Protein AF-A0A7X6PFR9-F1 (afdb_monomer)

F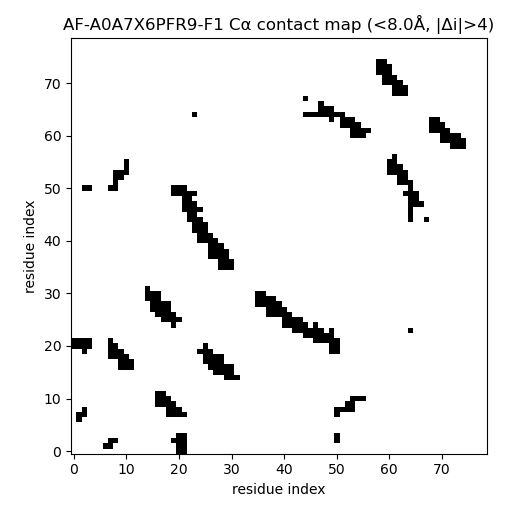oldseek 3Di:
DAQPVPQAAWDDDDQWIWGARQQGWTWIWGHDPPDTHTPDIDRDDRRAQQRDYWDDDPQWIWGDHPPDIDIDGNDDPPD

Secondary structure (DSSP, 8-state):
----SSS--EEEETTEEEEE-TT-EEEEEEE-SS-EEEEEEEE-S--TTTTSPPEEETTEEEEE-SS-EEEEE-S----

Mean predicted aligned error: 5.03 Å

Sequence (79 aa):
NRYGRGLGPYVVKEDKMFLMDDDANLFLFRLDEASASLIGRYNILDGIEAWGPMAIAGNYLILRDARNLVCLMIGKNTS

Radius of gyration: 12.42 Å; Cα contacts (8 Å, |Δi|>4): 167; chains: 1; bounding box: 29×23×37 Å

Solvent-accessible surface area (backbone atoms only — not comparable to full-atom values): 4586 Å² total; per-residue (Å²): 139,60,28,58,103,59,76,22,31,64,51,76,58,91,53,35,37,42,36,29,25,36,60,22,38,40,36,34,26,42,48,56,100,90,49,73,46,81,76,46,76,44,80,79,54,93,15,56,70,14,51,52,76,64,49,76,59,93,46,30,40,36,42,39,40,74,86,49,77,50,78,43,84,72,53,84,82,86,124

Nearest PDB structures (foldseek):
  8qpv-assembly1_B  TM=8.187E-01  e=1.425E-01  Escherichia coli
  6lys-assembly1_B  TM=7.826E-01  e=1.591E-01  Escherichia coli K-12
  8snb-assembly1_4A  TM=8.306E-01  e=6.313E-01  Strongylocentrotus purpuratus
  8f5p-assembly1_F  TM=5.641E-01  e=7.448E-01  Leishmania tarentolae
  8iyj-assembly1_f  TM=7.998E-01  e=4.114E+00  Mus musculus

pLDDT: mean 87.56, std 13.11, range [49.47, 97.5]

Structure (mmCIF, N/CA/C/O backbone):
data_AF-A0A7X6PFR9-F1
#
_entry.id   AF-A0A7X6PFR9-F1
#
loop_
_atom_site.group_PDB
_atom_site.id
_atom_site.type_symbol
_atom_site.label_atom_id
_atom_site.label_alt_id
_atom_site.label_comp_id
_atom_site.label_asym_id
_atom_site.label_entity_id
_atom_site.label_seq_id
_atom_site.pdbx_PDB_ins_code
_atom_site.Cartn_x
_atom_site.Cartn_y
_atom_site.Cartn_z
_atom_site.occupancy
_atom_site.B_iso_or_equiv
_atom_site.auth_seq_id
_atom_site.auth_comp_id
_atom_site.auth_asym_id
_atom_site.auth_atom_id
_atom_site.pdbx_PDB_model_num
ATOM 1 N N . ASN A 1 1 ? -1.892 11.760 -9.122 1.00 51.00 1 ASN A N 1
ATOM 2 C CA . ASN A 1 1 ? -1.680 10.360 -8.704 1.00 51.00 1 ASN A CA 1
ATOM 3 C C . ASN A 1 1 ? -2.623 9.496 -9.513 1.00 51.00 1 ASN A C 1
ATOM 5 O O . ASN A 1 1 ? -3.835 9.670 -9.397 1.00 51.00 1 ASN A O 1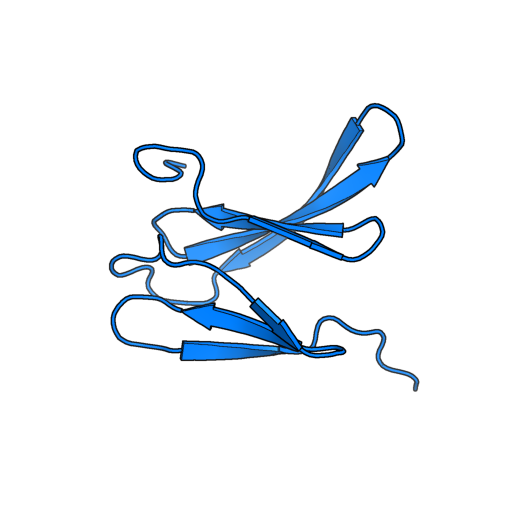
ATOM 9 N N . ARG A 1 2 ? -2.079 8.671 -10.409 1.00 49.47 2 ARG A N 1
ATOM 10 C CA . ARG A 1 2 ? -2.835 7.681 -11.178 1.00 49.47 2 ARG A CA 1
ATOM 11 C C . ARG A 1 2 ? -2.517 6.326 -10.550 1.00 49.47 2 ARG A C 1
ATOM 13 O O . ARG A 1 2 ? -1.372 6.060 -10.211 1.00 49.47 2 ARG A O 1
ATOM 20 N N . TYR A 1 3 ? -3.559 5.560 -10.276 1.00 57.09 3 TYR A N 1
ATOM 21 C CA . TYR A 1 3 ? -3.472 4.273 -9.604 1.00 57.09 3 TYR A CA 1
ATOM 22 C C . TYR A 1 3 ? -3.964 3.234 -10.618 1.00 57.09 3 TYR A C 1
ATOM 24 O O . TYR A 1 3 ? -5.131 2.859 -10.565 1.00 57.09 3 TYR A O 1
ATOM 32 N N . GLY A 1 4 ? -3.145 2.865 -11.603 1.00 54.94 4 GLY A N 1
ATOM 33 C CA . GLY A 1 4 ? -3.457 1.910 -12.666 1.00 54.94 4 GLY A CA 1
ATOM 34 C C . GLY A 1 4 ? -4.711 2.239 -13.489 1.00 54.94 4 GLY A C 1
ATOM 35 O O . GLY A 1 4 ? -5.411 3.230 -13.285 1.00 54.94 4 GLY A O 1
ATOM 36 N N . ARG A 1 5 ? -5.068 1.369 -14.445 1.00 56.91 5 ARG A N 1
ATOM 37 C CA . ARG A 1 5 ? -6.416 1.380 -15.069 1.00 56.91 5 ARG A CA 1
ATOM 38 C C . ARG A 1 5 ? -7.516 0.828 -14.143 1.00 56.91 5 ARG A C 1
ATOM 40 O O . ARG A 1 5 ? -8.663 0.695 -14.555 1.00 56.91 5 ARG A O 1
ATOM 47 N N . GLY A 1 6 ? -7.158 0.544 -12.902 1.00 56.06 6 GLY A N 1
ATOM 48 C CA . GLY A 1 6 ? -7.994 0.181 -11.775 1.00 56.06 6 GLY A CA 1
ATOM 49 C C . GLY A 1 6 ? -7.098 0.342 -10.556 1.00 56.06 6 GLY A C 1
ATOM 50 O O . GLY A 1 6 ? -5.980 -0.163 -10.598 1.00 56.06 6 GLY A O 1
ATOM 51 N N . LEU A 1 7 ? -7.570 1.119 -9.577 1.00 61.72 7 LEU A N 1
ATOM 52 C CA . LEU A 1 7 ? -6.942 1.459 -8.295 1.00 61.72 7 LEU A CA 1
ATOM 53 C C . LEU A 1 7 ? -5.735 0.557 -7.995 1.00 61.72 7 LEU A C 1
ATOM 55 O O . LEU A 1 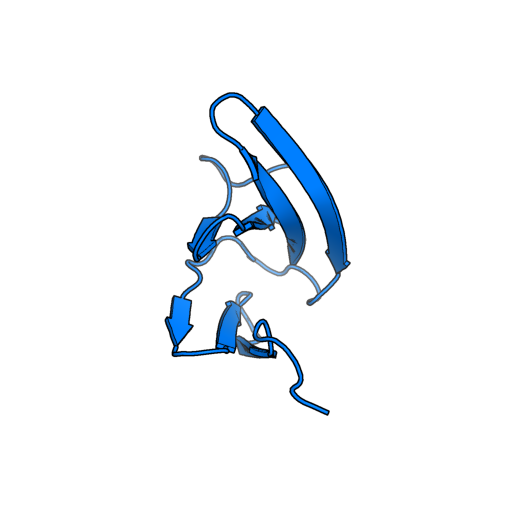7 ? -5.920 -0.609 -7.657 1.00 61.72 7 LEU A O 1
ATOM 59 N N . GLY A 1 8 ? -4.535 1.091 -8.227 1.00 73.19 8 GLY A N 1
ATOM 60 C CA . GLY A 1 8 ? -3.225 0.502 -7.957 1.00 73.19 8 GLY A CA 1
ATOM 61 C C . GLY A 1 8 ? -3.206 -0.370 -6.700 1.00 73.19 8 GLY A C 1
ATOM 62 O O . GLY A 1 8 ? -4.032 -0.202 -5.798 1.00 73.19 8 GLY A O 1
ATOM 63 N N . PRO A 1 9 ? -2.310 -1.361 -6.662 1.00 88.94 9 PRO A N 1
ATOM 64 C CA . PRO A 1 9 ? -2.424 -2.490 -5.755 1.00 88.94 9 PRO A CA 1
ATOM 65 C C . PRO A 1 9 ? -2.518 -2.002 -4.309 1.00 88.94 9 PRO A C 1
ATOM 67 O O . PRO A 1 9 ? -1.799 -1.090 -3.891 1.00 88.94 9 PRO A O 1
ATOM 70 N N . TYR A 1 10 ? -3.401 -2.632 -3.538 1.00 93.25 10 TYR A N 1
ATOM 71 C CA . TYR A 1 10 ? -3.490 -2.410 -2.105 1.00 93.25 10 TYR A CA 1
ATOM 72 C C . TYR A 1 10 ? -3.516 -3.730 -1.343 1.00 93.25 10 TYR A C 1
ATOM 74 O O . TYR A 1 10 ? -3.944 -4.764 -1.856 1.00 93.25 10 TYR A O 1
ATOM 82 N N . VAL A 1 11 ? -3.053 -3.686 -0.099 1.00 94.69 11 VAL A N 1
ATOM 83 C CA . VAL A 1 11 ? -3.147 -4.794 0.851 1.00 94.69 11 VAL A CA 1
ATOM 84 C C . VAL A 1 11 ? -3.475 -4.246 2.234 1.00 94.69 11 VAL A C 1
ATOM 86 O O . VAL A 1 11 ? -3.047 -3.148 2.594 1.00 94.69 11 VAL A O 1
ATOM 89 N N . VAL A 1 12 ? -4.254 -4.998 3.009 1.00 94.69 12 VAL A N 1
ATOM 90 C CA . VAL A 1 12 ? -4.669 -4.619 4.364 1.00 94.69 12 VAL A CA 1
ATOM 91 C C . VAL A 1 12 ? -4.081 -5.594 5.378 1.00 94.69 12 VAL A C 1
ATOM 93 O O . VAL A 1 12 ? -4.118 -6.808 5.178 1.00 94.69 12 VAL A O 1
ATOM 96 N N . LYS A 1 13 ? -3.551 -5.055 6.478 1.00 93.81 13 LYS A N 1
ATOM 97 C CA . LYS A 1 13 ? -3.125 -5.801 7.666 1.00 93.81 13 LYS A CA 1
ATOM 98 C C . LYS A 1 13 ? -3.637 -5.066 8.898 1.00 93.81 13 LYS A C 1
ATOM 100 O O . LYS A 1 13 ? -3.202 -3.946 9.152 1.00 93.81 13 LYS A O 1
ATOM 105 N N . GLU A 1 14 ? -4.518 -5.707 9.665 1.00 93.00 14 GLU A N 1
ATOM 106 C CA . GLU A 1 14 ? -5.186 -5.086 10.823 1.00 93.00 14 GLU A CA 1
ATOM 107 C C . GLU A 1 14 ? -5.931 -3.796 10.413 1.00 93.00 14 GLU A C 1
ATOM 109 O O . GLU A 1 14 ? -6.719 -3.817 9.472 1.00 93.00 14 GLU A O 1
ATOM 114 N N . ASP A 1 15 ? -5.658 -2.678 11.091 1.00 95.25 15 ASP A N 1
ATOM 115 C CA . ASP A 1 15 ? -6.196 -1.338 10.841 1.00 95.25 15 ASP A CA 1
ATOM 116 C C . ASP A 1 15 ? -5.397 -0.554 9.787 1.00 95.25 15 ASP A C 1
ATOM 118 O O . ASP A 1 15 ? -5.566 0.656 9.665 1.00 95.25 15 ASP A O 1
ATOM 122 N N . LYS A 1 16 ? -4.472 -1.186 9.053 1.00 95.31 16 LYS A N 1
ATOM 123 C CA . LYS A 1 16 ? -3.579 -0.492 8.113 1.00 95.31 16 LYS A CA 1
ATOM 124 C C . LYS A 1 16 ? -3.804 -0.953 6.686 1.00 95.31 16 LYS A C 1
ATOM 126 O O . LYS A 1 16 ? -3.684 -2.141 6.387 1.00 95.31 16 LYS A O 1
ATOM 131 N N . MET A 1 17 ? -4.042 0.003 5.795 1.00 95.62 17 MET A N 1
ATOM 132 C CA . MET A 1 17 ? -4.052 -0.213 4.352 1.00 95.62 17 MET A CA 1
ATOM 133 C C . MET A 1 17 ? -2.787 0.367 3.731 1.00 95.62 17 MET A C 1
ATOM 135 O O . MET A 1 17 ? -2.466 1.540 3.922 1.00 95.62 17 MET A O 1
ATOM 139 N N . PHE A 1 18 ? -2.104 -0.460 2.952 1.00 95.56 18 PHE A N 1
ATOM 140 C CA . PHE A 1 18 ? -0.970 -0.086 2.121 1.00 95.56 18 PHE A CA 1
ATOM 141 C C . PHE A 1 18 ? -1.467 0.011 0.686 1.00 95.56 18 PHE A C 1
ATOM 143 O O . PHE A 1 18 ? -1.978 -0.977 0.167 1.00 95.56 18 PHE A O 1
ATOM 150 N N . LEU A 1 19 ? -1.338 1.176 0.062 1.00 94.06 19 LEU A N 1
ATOM 151 C CA . LEU A 1 19 ? -1.762 1.448 -1.312 1.00 94.06 19 LEU A CA 1
ATOM 152 C C . LEU A 1 19 ? -0.559 1.951 -2.107 1.00 94.06 19 LEU A C 1
ATOM 154 O O . LEU A 1 19 ? 0.139 2.842 -1.631 1.00 94.06 19 LEU A O 1
ATOM 158 N N . MET A 1 20 ? -0.333 1.424 -3.306 1.00 91.44 20 MET A N 1
ATOM 159 C CA . MET A 1 20 ? 0.738 1.888 -4.190 1.00 91.44 20 MET A CA 1
ATOM 160 C C . MET A 1 20 ? 0.161 2.556 -5.440 1.00 91.44 20 MET A C 1
ATOM 162 O O . MET A 1 20 ? -0.816 2.065 -6.011 1.00 91.44 20 MET A O 1
ATOM 166 N N . ASP A 1 21 ? 0.738 3.689 -5.846 1.00 88.25 21 ASP A N 1
ATOM 167 C CA . ASP A 1 21 ? 0.440 4.318 -7.139 1.00 88.25 21 ASP A CA 1
ATOM 168 C C . ASP A 1 21 ? 1.413 3.892 -8.244 1.00 88.25 21 ASP A C 1
ATOM 170 O O . ASP A 1 21 ? 2.378 3.167 -8.000 1.00 88.25 21 ASP A O 1
ATOM 174 N N . ASP A 1 22 ? 1.135 4.334 -9.473 1.00 85.69 22 ASP A N 1
ATOM 175 C CA . ASP A 1 22 ? 1.917 3.957 -10.656 1.00 85.69 22 ASP A CA 1
ATOM 176 C C . ASP A 1 22 ? 3.374 4.447 -10.601 1.00 85.69 22 ASP A C 1
ATOM 178 O O . ASP A 1 22 ? 4.216 3.897 -11.301 1.00 85.69 22 ASP A O 1
ATOM 182 N N . ASP A 1 23 ? 3.676 5.427 -9.744 1.00 86.19 23 ASP A N 1
ATOM 183 C CA . ASP A 1 23 ? 5.005 6.013 -9.555 1.00 86.19 23 ASP A CA 1
ATOM 184 C C . ASP A 1 23 ? 5.731 5.406 -8.329 1.00 86.19 23 ASP A C 1
ATOM 186 O O . ASP A 1 23 ? 6.676 5.995 -7.809 1.00 86.19 23 ASP A O 1
ATOM 190 N N . ALA A 1 24 ? 5.272 4.249 -7.827 1.00 89.31 24 ALA A N 1
ATOM 191 C CA . ALA A 1 24 ? 5.772 3.576 -6.619 1.00 89.31 24 ALA A CA 1
ATOM 192 C C . ALA A 1 24 ? 5.743 4.424 -5.331 1.00 89.31 24 ALA A C 1
ATOM 194 O O . ALA A 1 24 ? 6.522 4.193 -4.394 1.00 89.31 24 ALA A O 1
ATOM 195 N N . ASN A 1 25 ? 4.798 5.363 -5.222 1.00 91.56 25 ASN A N 1
ATOM 196 C CA . ASN A 1 25 ? 4.489 5.964 -3.931 1.00 91.56 25 ASN A CA 1
ATOM 197 C C . ASN A 1 25 ? 3.651 4.987 -3.107 1.00 91.56 25 ASN A C 1
ATOM 199 O O . ASN A 1 25 ? 2.526 4.649 -3.475 1.00 91.56 25 ASN A O 1
ATOM 203 N N . LEU A 1 26 ? 4.180 4.588 -1.954 1.00 94.31 26 LEU A N 1
A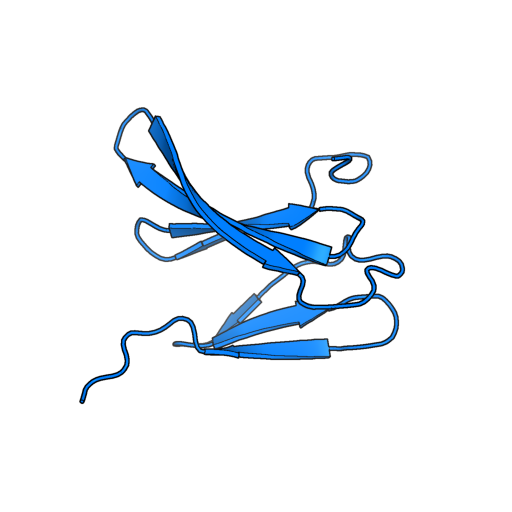TOM 204 C CA . LEU A 1 26 ? 3.470 3.811 -0.952 1.00 94.31 26 LEU A CA 1
ATOM 205 C C . LEU A 1 26 ? 2.731 4.753 0.003 1.00 94.31 26 LEU A C 1
ATOM 207 O O . LEU A 1 26 ? 3.343 5.511 0.759 1.00 94.31 26 LEU A O 1
ATOM 211 N N . PHE A 1 27 ? 1.409 4.679 -0.008 1.00 95.00 27 PHE A N 1
ATOM 212 C CA . PHE A 1 27 ? 0.518 5.374 0.909 1.00 95.00 27 PHE A CA 1
ATOM 213 C C . PHE A 1 27 ? 0.087 4.421 2.021 1.00 95.00 27 PHE A C 1
ATOM 215 O O . PHE A 1 27 ? -0.369 3.307 1.762 1.00 95.00 27 PHE A O 1
ATOM 222 N N . LEU A 1 28 ? 0.210 4.879 3.263 1.00 96.12 28 LEU A N 1
ATOM 223 C CA . LEU A 1 28 ? -0.234 4.162 4.448 1.00 96.12 28 LEU A CA 1
ATOM 224 C C . LEU A 1 28 ? -1.457 4.865 5.024 1.00 96.12 28 LEU A C 1
ATOM 226 O O . LEU A 1 28 ? -1.369 6.012 5.467 1.00 96.12 28 LEU A O 1
ATOM 230 N N . PHE A 1 29 ? -2.576 4.158 5.064 1.00 97.00 29 PHE A N 1
ATOM 231 C CA . PHE A 1 29 ? -3.800 4.625 5.697 1.00 97.00 29 PHE A CA 1
ATOM 232 C C . PHE A 1 29 ? -4.063 3.848 6.982 1.00 97.00 29 PHE A C 1
ATOM 234 O O . PHE A 1 29 ? -3.875 2.632 7.015 1.00 97.00 29 PHE A O 1
ATOM 241 N N . ARG A 1 30 ? -4.545 4.545 8.013 1.00 97.31 30 ARG A N 1
ATOM 242 C CA . ARG A 1 30 ? -5.286 3.926 9.113 1.00 97.31 30 ARG A CA 1
ATOM 243 C C . ARG A 1 30 ? -6.750 3.819 8.708 1.00 97.31 30 ARG A C 1
ATOM 245 O O . ARG A 1 30 ? -7.327 4.808 8.259 1.00 97.31 30 ARG A O 1
ATOM 252 N N . LEU A 1 31 ? -7.312 2.632 8.854 1.00 97.06 31 LEU A N 1
ATOM 253 C CA . LEU A 1 31 ? -8.720 2.342 8.658 1.00 97.06 31 LEU A CA 1
ATOM 254 C C . LEU A 1 31 ? -9.419 2.324 10.018 1.00 97.06 31 LEU A C 1
ATOM 256 O O . LEU A 1 31 ? -8.976 1.622 10.924 1.00 97.06 31 LEU A O 1
ATOM 260 N N . ASP A 1 32 ? -10.525 3.051 10.110 1.00 95.00 32 ASP A N 1
ATOM 261 C CA . ASP A 1 32 ? -11.489 2.989 11.209 1.00 95.00 32 ASP A CA 1
ATOM 262 C C . ASP A 1 32 ? -12.857 2.534 10.648 1.00 95.00 32 ASP A C 1
ATOM 264 O O . ASP A 1 32 ? -12.995 2.315 9.444 1.00 95.00 32 ASP A O 1
ATOM 268 N N . GLU A 1 33 ? -13.893 2.397 11.489 1.00 93.44 33 GLU A N 1
ATOM 269 C CA . GLU A 1 33 ? -15.206 1.837 11.088 1.00 93.44 33 GLU A CA 1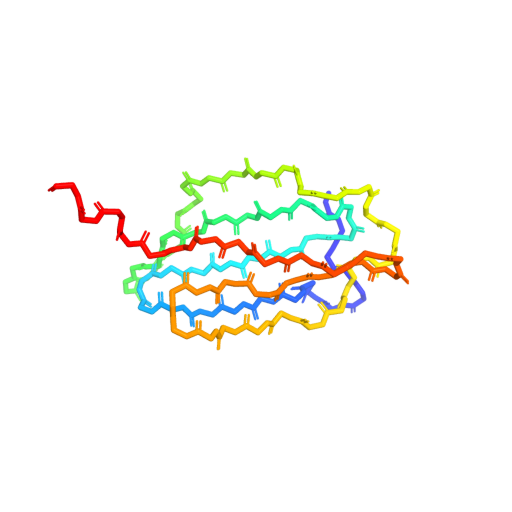
ATOM 270 C C . GLU A 1 33 ? -15.834 2.501 9.850 1.00 93.44 33 GLU A C 1
ATOM 272 O O . GLU A 1 33 ? -16.501 1.836 9.059 1.00 93.44 33 GLU A O 1
ATOM 277 N N . ALA A 1 34 ? -15.629 3.809 9.680 1.00 93.94 34 ALA A N 1
ATOM 278 C CA . ALA A 1 34 ? -16.256 4.595 8.618 1.00 93.94 34 ALA A CA 1
ATOM 279 C C . ALA A 1 34 ? -15.278 5.510 7.864 1.00 93.94 34 ALA A C 1
ATOM 281 O O . ALA A 1 34 ? -15.711 6.344 7.066 1.00 93.94 34 ALA A O 1
ATOM 282 N N . SER A 1 35 ? -13.971 5.411 8.119 1.00 95.56 35 SER A N 1
ATOM 283 C CA . SER A 1 35 ? -12.997 6.341 7.546 1.00 95.56 35 SER A CA 1
ATOM 284 C C . SER A 1 35 ? -11.652 5.687 7.238 1.00 95.56 35 SER A C 1
ATOM 286 O O . SER A 1 35 ? -11.268 4.667 7.808 1.00 95.56 35 SER A O 1
ATOM 288 N N . ALA A 1 36 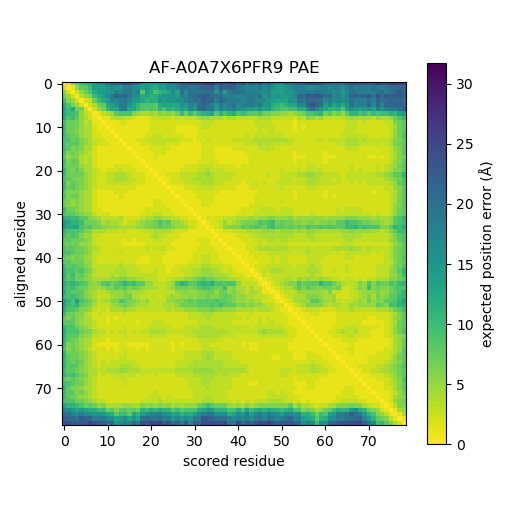? -10.930 6.307 6.307 1.00 96.31 36 ALA A N 1
ATOM 289 C CA . ALA A 1 36 ? -9.545 5.993 5.998 1.00 96.31 36 ALA A CA 1
ATOM 290 C C . ALA A 1 36 ? -8.725 7.281 6.103 1.00 96.31 36 ALA A C 1
ATOM 292 O O . ALA A 1 36 ? -8.921 8.219 5.328 1.00 96.31 36 ALA A O 1
ATOM 293 N N . SER A 1 37 ? -7.804 7.328 7.059 1.00 97.50 37 SER A N 1
ATOM 294 C CA . SER A 1 37 ? -6.942 8.484 7.306 1.00 97.50 37 SER A CA 1
ATOM 295 C C . SER A 1 37 ? -5.537 8.205 6.789 1.00 97.50 37 SER A C 1
ATOM 297 O O . SER A 1 37 ? -4.911 7.235 7.211 1.00 97.50 37 SER A O 1
ATOM 299 N N . LEU A 1 38 ? -5.017 9.045 5.890 1.00 96.81 38 LEU A N 1
ATOM 300 C CA . LEU A 1 38 ? -3.629 8.942 5.432 1.00 96.81 38 LEU A CA 1
ATOM 301 C C . LEU A 1 38 ? -2.689 9.273 6.600 1.00 96.81 38 LEU A C 1
ATOM 303 O O . LEU A 1 38 ? -2.711 10.390 7.110 1.00 96.81 38 LEU A O 1
ATOM 307 N N . ILE A 1 39 ? -1.857 8.316 7.004 1.00 96.81 39 ILE A N 1
ATOM 308 C CA . ILE A 1 39 ? -0.906 8.470 8.117 1.00 96.81 39 ILE A CA 1
ATOM 309 C C . ILE A 1 39 ? 0.557 8.455 7.664 1.00 96.81 39 ILE A C 1
ATOM 311 O O . ILE A 1 39 ? 1.442 8.767 8.455 1.00 96.81 39 ILE A O 1
ATOM 315 N N . GLY A 1 40 ? 0.833 8.118 6.402 1.00 95.44 40 GLY A N 1
ATOM 316 C CA . GLY A 1 40 ? 2.182 8.178 5.849 1.00 95.44 40 GLY A CA 1
ATOM 317 C C . GLY A 1 40 ? 2.211 8.058 4.330 1.00 95.44 40 GLY A C 1
ATOM 318 O O . GLY A 1 40 ? 1.324 7.460 3.723 1.00 95.44 40 GLY A O 1
ATOM 319 N N . ARG A 1 41 ? 3.253 8.624 3.719 1.00 95.88 41 ARG A N 1
ATOM 320 C CA . ARG A 1 41 ? 3.568 8.480 2.296 1.00 95.88 41 ARG A CA 1
ATOM 321 C C . ARG A 1 41 ? 5.073 8.307 2.144 1.00 95.88 41 ARG A C 1
ATOM 323 O O . ARG A 1 41 ? 5.831 9.105 2.688 1.00 95.88 41 ARG A O 1
ATOM 330 N N . TYR A 1 42 ? 5.482 7.311 1.373 1.00 94.75 42 TYR A N 1
ATOM 331 C CA . TYR A 1 42 ? 6.884 6.991 1.132 1.00 94.75 42 TYR A CA 1
ATOM 332 C C . TYR A 1 42 ? 7.115 6.761 -0.356 1.00 94.75 42 TYR A C 1
ATOM 334 O O . TYR A 1 42 ? 6.323 6.082 -1.002 1.00 94.75 42 TYR A O 1
ATOM 342 N N . ASN A 1 43 ? 8.203 7.306 -0.892 1.00 92.75 43 ASN A N 1
ATOM 343 C CA . ASN A 1 43 ? 8.690 6.921 -2.210 1.00 92.75 43 ASN A CA 1
ATOM 344 C C . ASN A 1 43 ? 9.684 5.766 -2.027 1.00 92.75 43 ASN A C 1
ATOM 346 O O . ASN A 1 43 ? 10.699 5.952 -1.355 1.00 92.75 43 ASN A O 1
ATOM 350 N N . ILE A 1 44 ? 9.353 4.578 -2.537 1.00 91.56 44 ILE A N 1
ATOM 351 C CA . ILE A 1 44 ? 10.122 3.352 -2.268 1.00 91.56 44 ILE A CA 1
ATOM 352 C C . ILE A 1 44 ? 11.016 2.955 -3.450 1.00 91.56 44 ILE A C 1
ATOM 354 O O . ILE A 1 44 ? 12.098 2.417 -3.225 1.00 91.56 44 ILE A O 1
ATOM 358 N N . LEU A 1 45 ? 10.569 3.192 -4.688 1.00 91.12 45 LEU A N 1
ATOM 359 C CA . LEU A 1 45 ? 11.222 2.764 -5.932 1.00 91.12 45 LEU A CA 1
ATOM 360 C C . LEU A 1 45 ? 11.081 3.849 -7.009 1.00 91.12 45 LEU A C 1
ATOM 362 O O . LEU A 1 45 ? 10.306 4.783 -6.854 1.00 91.12 45 LEU A O 1
ATOM 366 N N . ASP A 1 46 ? 11.758 3.674 -8.144 1.00 87.94 46 ASP A N 1
ATOM 367 C CA . ASP A 1 46 ? 11.661 4.595 -9.286 1.00 87.94 46 ASP A CA 1
ATOM 368 C C . ASP A 1 46 ? 10.318 4.510 -10.044 1.00 87.94 46 ASP A C 1
ATOM 370 O O . ASP A 1 46 ? 10.066 5.316 -10.937 1.00 87.94 46 ASP A O 1
ATOM 374 N N . GLY A 1 47 ? 9.456 3.533 -9.730 1.00 81.81 47 GLY A N 1
ATOM 375 C CA . GLY A 1 47 ? 8.083 3.492 -10.249 1.00 81.81 47 GLY A CA 1
ATOM 376 C C . GLY A 1 47 ? 7.905 2.870 -11.635 1.00 81.81 47 GLY A C 1
ATOM 377 O O . GLY A 1 47 ? 6.849 3.009 -12.241 1.00 81.81 47 GLY A O 1
ATOM 378 N N . ILE A 1 48 ? 8.899 2.163 -12.178 1.00 86.94 48 ILE A N 1
ATOM 379 C CA . ILE A 1 48 ? 8.805 1.616 -13.542 1.00 86.94 48 ILE A CA 1
ATOM 380 C C . ILE A 1 48 ? 7.784 0.471 -13.576 1.00 86.94 48 ILE A C 1
ATOM 382 O O . ILE A 1 48 ? 8.110 -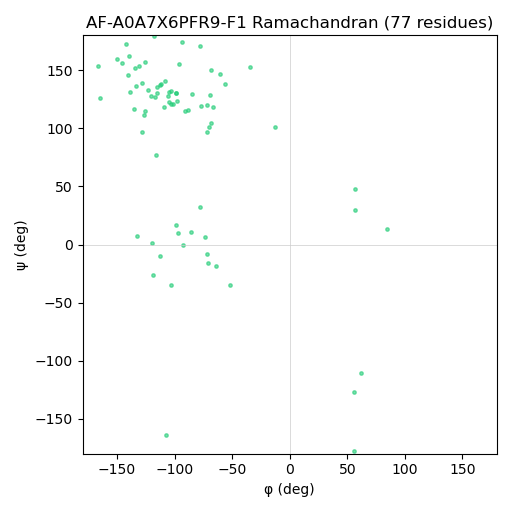0.651 -13.198 1.00 86.94 48 ILE A O 1
ATOM 386 N N . GLU A 1 49 ? 6.567 0.738 -14.058 1.00 83.12 49 GLU A N 1
ATOM 387 C CA . GLU A 1 49 ? 5.456 -0.230 -14.094 1.00 83.12 49 GLU A CA 1
ATOM 388 C C . GLU A 1 49 ? 5.128 -0.800 -12.692 1.00 83.12 49 GLU A C 1
ATOM 390 O O . GLU A 1 49 ? 4.987 -2.012 -12.497 1.00 83.12 49 GLU A O 1
ATOM 395 N N . ALA A 1 50 ? 5.009 0.078 -11.690 1.00 83.00 50 ALA A N 1
ATOM 396 C CA . ALA A 1 50 ? 4.780 -0.272 -10.281 1.00 83.00 50 ALA A CA 1
ATOM 397 C C . ALA A 1 50 ? 3.324 -0.655 -9.930 1.00 83.00 50 ALA A C 1
ATOM 399 O O . ALA A 1 50 ? 2.853 -0.447 -8.816 1.00 83.00 50 ALA A O 1
ATOM 400 N N . TRP A 1 51 ? 2.589 -1.259 -10.862 1.00 77.88 51 TRP A N 1
ATO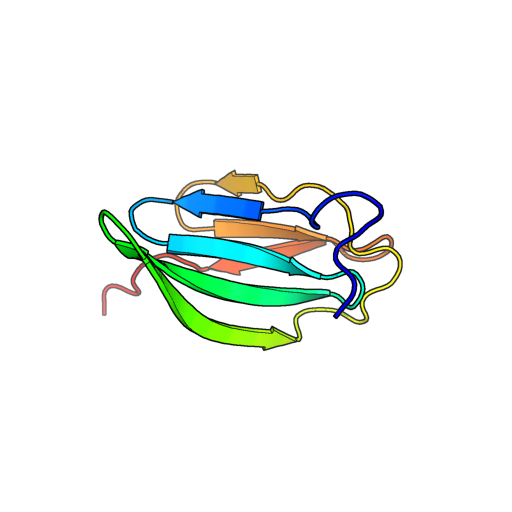M 401 C CA . TRP A 1 51 ? 1.192 -1.669 -10.661 1.00 77.88 51 TRP A CA 1
ATOM 402 C C . TRP A 1 51 ? 1.036 -3.123 -10.172 1.00 77.88 51 TRP A C 1
ATOM 404 O O . TRP A 1 51 ? -0.083 -3.604 -9.989 1.00 77.88 51 TRP A O 1
ATOM 414 N N . GLY A 1 52 ? 2.138 -3.860 -9.990 1.00 82.19 52 GLY A N 1
ATOM 415 C CA . GLY A 1 52 ? 2.120 -5.278 -9.615 1.00 82.19 52 GLY A CA 1
ATOM 416 C C . GLY A 1 52 ? 1.606 -5.543 -8.187 1.00 82.19 52 GLY A C 1
ATOM 417 O O . GLY A 1 52 ? 1.816 -4.721 -7.301 1.00 82.19 52 GLY A O 1
ATOM 418 N N . PRO A 1 53 ? 0.974 -6.703 -7.918 1.00 87.88 53 PRO A N 1
ATOM 419 C CA . PRO A 1 53 ? 0.392 -7.004 -6.609 1.00 87.88 53 PRO A CA 1
ATOM 420 C C . PRO A 1 53 ? 1.436 -6.995 -5.483 1.00 87.88 53 PRO A C 1
ATOM 422 O O . PRO A 1 53 ? 2.579 -7.413 -5.677 1.00 87.88 53 PRO A O 1
ATOM 425 N N . MET A 1 54 ? 1.007 -6.572 -4.292 1.00 93.88 54 MET A N 1
ATOM 426 C CA . MET A 1 54 ? 1.791 -6.644 -3.056 1.00 93.88 54 MET A CA 1
ATOM 427 C C . MET A 1 54 ? 1.435 -7.896 -2.248 1.00 93.88 54 MET A C 1
ATOM 429 O O . MET A 1 54 ? 0.321 -8.410 -2.346 1.00 93.88 54 MET A O 1
ATOM 433 N N . ALA A 1 55 ? 2.365 -8.366 -1.417 1.00 95.62 55 ALA A N 1
ATOM 434 C CA . ALA A 1 55 ? 2.158 -9.514 -0.535 1.00 95.62 55 ALA A CA 1
ATOM 435 C C . ALA A 1 55 ? 2.667 -9.238 0.883 1.00 95.62 55 ALA A C 1
ATOM 437 O O . ALA A 1 55 ? 3.613 -8.478 1.078 1.00 95.62 55 ALA A O 1
ATOM 438 N N . ILE A 1 56 ? 2.064 -9.890 1.878 1.00 96.12 56 ILE A N 1
ATOM 439 C CA . ILE A 1 56 ? 2.492 -9.808 3.278 1.00 96.12 56 ILE A CA 1
ATOM 440 C C . ILE A 1 56 ? 2.976 -11.177 3.744 1.00 96.12 56 ILE A C 1
ATOM 442 O O . ILE A 1 56 ? 2.277 -12.176 3.589 1.00 96.12 56 ILE A O 1
ATOM 446 N N . ALA A 1 57 ? 4.157 -11.202 4.360 1.00 95.06 57 ALA A N 1
ATOM 447 C CA . ALA A 1 57 ? 4.746 -12.380 4.984 1.00 95.06 57 ALA A CA 1
ATOM 448 C C . ALA A 1 57 ? 5.169 -12.036 6.421 1.00 95.06 57 ALA A C 1
ATOM 450 O O . ALA A 1 57 ? 6.223 -11.444 6.664 1.00 95.06 57 ALA A O 1
ATOM 451 N N . GLY A 1 58 ? 4.312 -12.362 7.392 1.00 93.56 58 GLY A N 1
ATOM 452 C CA . GLY A 1 58 ? 4.521 -12.008 8.797 1.00 93.56 58 GLY A CA 1
ATOM 453 C C . GLY A 1 58 ? 4.559 -10.491 9.016 1.00 93.56 58 GLY A C 1
ATOM 454 O O . GLY A 1 58 ? 3.542 -9.807 8.897 1.00 93.56 58 GLY A O 1
ATOM 455 N N . ASN A 1 59 ? 5.742 -9.968 9.348 1.00 94.12 59 ASN A N 1
ATOM 456 C CA . ASN A 1 59 ? 5.979 -8.536 9.557 1.00 94.12 59 ASN A CA 1
ATOM 457 C C . ASN A 1 59 ? 6.565 -7.825 8.335 1.00 94.12 59 ASN A C 1
ATOM 459 O O . ASN A 1 59 ? 6.954 -6.666 8.452 1.00 94.12 59 ASN A O 1
ATOM 463 N N . TYR A 1 60 ? 6.612 -8.491 7.184 1.00 96.06 60 TYR A N 1
ATOM 464 C CA . TYR A 1 60 ? 7.193 -7.940 5.972 1.00 96.06 60 TYR A CA 1
ATOM 465 C C . TYR A 1 60 ? 6.145 -7.678 4.895 1.00 96.06 60 TYR A C 1
ATOM 467 O O . TYR A 1 60 ? 5.265 -8.509 4.660 1.00 96.06 60 TYR A O 1
ATOM 475 N N . LEU A 1 61 ? 6.278 -6.533 4.232 1.00 96.88 61 LEU A N 1
ATOM 476 C CA . LEU A 1 61 ? 5.574 -6.176 3.008 1.00 96.88 61 LEU A CA 1
ATOM 477 C C . LEU A 1 61 ? 6.517 -6.377 1.825 1.00 96.88 61 LEU A C 1
ATOM 479 O O . LEU A 1 61 ? 7.571 -5.746 1.751 1.00 96.88 61 LEU A O 1
ATOM 483 N N . ILE A 1 62 ? 6.122 -7.237 0.898 1.00 96.50 62 ILE A N 1
ATOM 484 C CA . ILE A 1 62 ? 6.811 -7.453 -0.368 1.00 96.50 62 ILE A CA 1
ATOM 485 C C . ILE A 1 62 ? 6.088 -6.633 -1.432 1.00 96.50 62 ILE A C 1
ATOM 487 O O . ILE A 1 62 ? 4.883 -6.797 -1.639 1.00 96.50 62 ILE A O 1
ATOM 491 N N . LEU A 1 63 ? 6.832 -5.761 -2.107 1.00 94.56 63 LEU A N 1
ATOM 492 C CA . LEU A 1 63 ? 6.347 -4.952 -3.222 1.00 94.56 63 LEU A CA 1
ATOM 493 C C . LEU A 1 63 ? 7.411 -4.875 -4.314 1.00 94.56 63 LEU A C 1
ATOM 495 O O . LEU A 1 63 ? 8.583 -5.181 -4.080 1.00 94.56 63 LEU A O 1
ATOM 499 N N . ARG A 1 64 ? 7.002 -4.504 -5.525 1.00 93.00 64 ARG A N 1
ATOM 500 C CA . ARG A 1 64 ? 7.895 -4.479 -6.680 1.00 93.00 64 ARG A CA 1
ATOM 501 C C . ARG A 1 64 ? 7.508 -3.409 -7.688 1.00 93.00 64 ARG A C 1
ATOM 503 O O . ARG A 1 64 ? 6.341 -3.036 -7.781 1.00 93.00 64 ARG A O 1
ATOM 510 N N . ASP A 1 65 ? 8.474 -3.047 -8.512 1.00 91.56 65 ASP A N 1
ATOM 511 C CA . ASP A 1 65 ? 8.242 -2.494 -9.842 1.00 91.56 65 ASP A CA 1
ATOM 512 C C . ASP A 1 65 ? 8.624 -3.561 -10.904 1.00 91.56 65 ASP A C 1
ATOM 514 O O . ASP A 1 65 ? 8.707 -4.762 -10.600 1.00 91.56 65 ASP A O 1
ATOM 518 N N . ALA A 1 66 ? 8.797 -3.188 -12.173 1.00 89.62 66 ALA A N 1
ATOM 519 C CA . ALA A 1 66 ? 9.212 -4.123 -13.226 1.00 89.62 66 ALA A CA 1
ATOM 520 C C . ALA A 1 66 ? 10.670 -4.600 -13.130 1.00 89.62 66 ALA A C 1
ATOM 522 O O . ALA A 1 66 ? 11.022 -5.573 -13.799 1.00 89.62 66 ALA A O 1
ATOM 523 N N . ARG A 1 67 ? 11.523 -3.934 -12.351 1.00 92.56 67 ARG A N 1
ATOM 524 C CA . ARG A 1 67 ? 12.971 -4.192 -12.279 1.00 92.56 67 ARG A CA 1
ATOM 525 C C . ARG A 1 67 ? 13.445 -4.617 -10.893 1.00 92.56 67 ARG A C 1
ATOM 527 O O . ARG A 1 67 ? 14.444 -5.319 -10.789 1.00 92.56 67 ARG A O 1
ATOM 534 N N . ASN A 1 68 ? 12.734 -4.215 -9.849 1.00 93.62 68 ASN A N 1
ATOM 535 C CA . ASN A 1 68 ? 13.125 -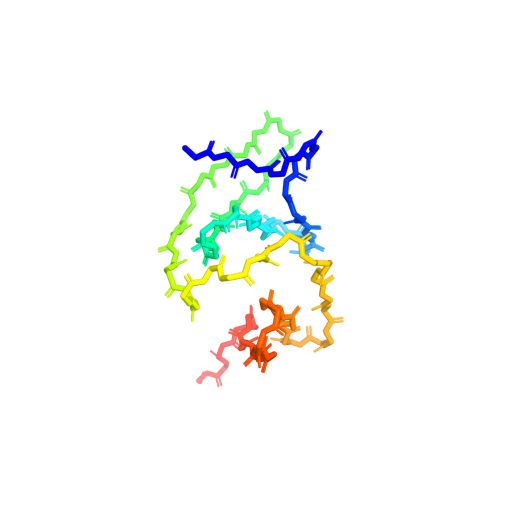4.346 -8.458 1.00 93.62 68 ASN A CA 1
ATOM 536 C C . ASN A 1 68 ? 12.009 -5.015 -7.659 1.00 93.62 68 ASN A C 1
ATOM 538 O O . ASN A 1 68 ? 10.839 -4.671 -7.806 1.00 93.62 68 ASN A O 1
ATOM 542 N N . LEU A 1 69 ? 12.385 -5.919 -6.757 1.00 94.31 69 LEU A N 1
ATOM 543 C CA . LEU A 1 69 ? 11.516 -6.462 -5.717 1.00 94.31 69 LEU A CA 1
ATOM 544 C C . LEU A 1 69 ? 12.147 -6.141 -4.365 1.00 94.31 69 LEU A C 1
ATOM 546 O O . LEU A 1 69 ? 13.323 -6.430 -4.148 1.00 94.31 69 LEU A O 1
ATOM 550 N N . VAL A 1 70 ? 11.371 -5.543 -3.465 1.00 95.50 70 VAL A N 1
ATOM 551 C CA . VAL A 1 70 ? 11.837 -5.124 -2.140 1.00 95.50 70 VAL A CA 1
ATOM 552 C C . VAL A 1 70 ? 10.965 -5.702 -1.036 1.00 95.50 70 VAL A C 1
ATOM 554 O O . VAL A 1 70 ? 9.806 -6.063 -1.242 1.00 95.50 70 VAL A O 1
ATOM 557 N N . CYS A 1 71 ? 11.554 -5.790 0.153 1.00 96.38 71 CYS A N 1
ATOM 558 C CA . CYS A 1 71 ? 10.943 -6.342 1.350 1.00 96.38 71 CYS A CA 1
ATOM 559 C C . CYS A 1 71 ? 11.065 -5.313 2.480 1.00 96.38 71 CYS A C 1
ATOM 561 O O . CYS A 1 71 ? 12.170 -5.013 2.933 1.00 96.38 71 CYS A O 1
ATOM 563 N N . LEU A 1 72 ? 9.939 -4.742 2.907 1.00 95.06 72 LEU A N 1
ATOM 564 C CA . LEU A 1 72 ? 9.876 -3.702 3.932 1.00 95.06 72 LEU A CA 1
ATOM 565 C C . LEU A 1 72 ? 9.409 -4.295 5.261 1.00 95.06 72 LEU A C 1
ATOM 567 O O . LEU A 1 72 ? 8.394 -4.986 5.303 1.00 95.06 72 LEU A O 1
ATOM 571 N N . MET A 1 73 ? 10.102 -3.992 6.359 1.00 93.94 73 MET A N 1
ATOM 572 C CA . MET A 1 73 ? 9.600 -4.293 7.704 1.00 93.94 73 MET A CA 1
ATOM 573 C C . MET A 1 73 ? 8.436 -3.345 8.035 1.00 93.94 73 MET A C 1
ATOM 575 O O . MET A 1 73 ? 8.617 -2.132 8.068 1.00 93.94 73 MET A O 1
ATOM 579 N N . ILE A 1 74 ? 7.254 -3.901 8.303 1.00 92.81 74 ILE A N 1
ATOM 580 C CA . ILE A 1 74 ? 6.016 -3.173 8.645 1.00 92.81 74 ILE A CA 1
ATOM 581 C C . ILE A 1 74 ? 5.461 -3.544 10.033 1.00 92.81 74 ILE A C 1
ATOM 583 O O . ILE A 1 74 ? 4.392 -3.079 10.430 1.00 92.81 74 ILE A O 1
ATOM 587 N N . GLY A 1 75 ? 6.147 -4.429 10.762 1.00 86.25 75 GLY A N 1
ATOM 588 C CA . GLY A 1 75 ? 5.818 -4.786 12.143 1.00 86.25 75 GLY A CA 1
ATOM 589 C C . GLY A 1 75 ? 6.284 -3.740 13.159 1.00 86.25 75 GLY A C 1
ATOM 590 O O . GLY A 1 75 ? 7.030 -2.818 12.835 1.00 86.25 75 GLY A O 1
ATOM 591 N N . LYS A 1 76 ? 5.865 -3.894 14.420 1.00 79.44 76 LYS A N 1
ATOM 592 C CA . LYS A 1 76 ? 6.442 -3.109 15.518 1.00 79.44 76 LYS A CA 1
ATOM 593 C C . LYS A 1 76 ? 7.881 -3.565 15.754 1.00 79.44 76 LYS A C 1
ATOM 595 O O . LYS A 1 76 ? 8.111 -4.753 15.967 1.00 79.44 76 LYS A O 1
ATOM 600 N N . ASN A 1 77 ? 8.817 -2.621 15.794 1.00 61.56 77 ASN A N 1
ATOM 601 C CA . ASN A 1 77 ? 10.105 -2.865 16.430 1.00 61.56 77 ASN A CA 1
ATOM 602 C C . ASN A 1 77 ? 9.843 -2.986 17.932 1.00 61.56 77 ASN A C 1
ATOM 604 O O . ASN A 1 77 ? 9.555 -1.994 18.598 1.00 61.56 77 ASN A O 1
ATOM 608 N N . THR A 1 78 ? 9.873 -4.205 18.460 1.00 56.16 78 THR A N 1
ATOM 609 C CA . THR A 1 78 ? 10.013 -4.418 19.900 1.00 56.16 78 THR A CA 1
ATOM 610 C C . THR A 1 78 ? 11.451 -4.068 20.264 1.00 56.16 78 THR A C 1
ATOM 612 O O . THR A 1 78 ? 12.357 -4.865 20.022 1.00 56.16 78 THR A O 1
ATOM 615 N N . SER A 1 79 ? 11.655 -2.839 20.735 1.00 51.81 79 SER A N 1
ATOM 616 C CA . SER A 1 79 ? 12.826 -2.452 21.530 1.00 51.81 79 SER A CA 1
ATOM 617 C C . SER A 1 79 ? 12.562 -2.734 23.000 1.00 51.81 79 SER A C 1
ATOM 619 O O . SER A 1 79 ? 11.385 -2.599 23.407 1.00 51.81 79 SER A O 1
#